Protein AF-A0A1F4EKA4-F1 (afdb_monomer_lite)

Foldseek 3Di:
DDDDPPPPPDPPDDPLLVVLLVVCVVVLVPPPQPPPFDPPQDDHPLLSVLVSCVSSVHPDQDDPPSRNVPPDD

pLDDT: mean 86.36, std 17.76, range [35.5, 98.31]

Sequence (73 aa):
MSAADRRGSRPRGTGEEALRLKRVLESAEAYPFCHRYAYWPGPNSNTFAAWVLRKAGIRHALARRAIGRGYPC

Secondary structure (DSSP, 8-state):
------------S-HHHHHHHHHHHTTGGG-TTTT---SSSSSSHHHHHHHHHHHTT---PPPTT-TTTTS--

Structure (mmCIF, N/CA/C/O backbone):
data_AF-A0A1F4EKA4-F1
#
_entry.id   AF-A0A1F4EKA4-F1
#
loop_
_atom_site.group_PDB
_atom_site.id
_atom_site.type_symbol
_atom_site.label_atom_id
_atom_site.label_alt_id
_atom_site.label_comp_id
_atom_site.label_asym_id
_atom_site.label_entity_id
_atom_site.label_seq_id
_atom_site.pdbx_PDB_ins_code
_atom_site.Cartn_x
_atom_site.Cartn_y
_atom_site.Cartn_z
_atom_site.occupancy
_atom_site.B_iso_or_equiv
_atom_site.auth_seq_id
_atom_site.auth_comp_id
_atom_site.auth_asym_id
_atom_site.auth_atom_id
_atom_site.pdbx_PDB_model_num
ATOM 1 N N . MET A 1 1 ? -20.858 41.191 6.102 1.00 35.50 1 MET A N 1
ATOM 2 C CA . MET A 1 1 ? -19.739 41.182 5.135 1.00 35.50 1 MET A CA 1
ATOM 3 C C . MET A 1 1 ? -18.847 39.971 5.389 1.00 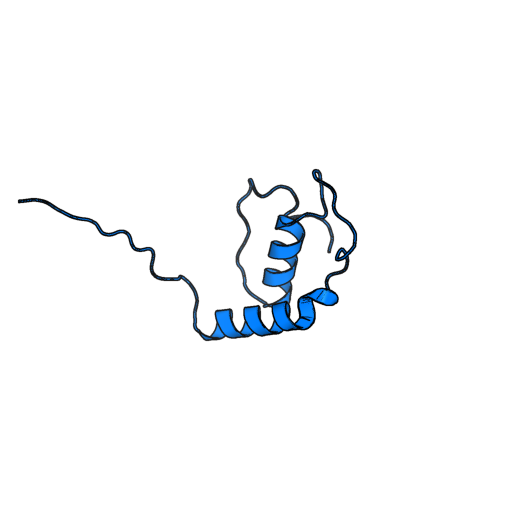35.50 1 MET A C 1
ATOM 5 O O . MET A 1 1 ? -18.380 39.832 6.506 1.00 35.50 1 MET A O 1
ATOM 9 N N . SER A 1 2 ? -18.671 39.143 4.346 1.00 39.44 2 SER A N 1
ATOM 10 C CA . SER A 1 2 ? -17.560 38.211 4.034 1.00 39.44 2 SER A CA 1
ATOM 11 C C . SER A 1 2 ? -17.151 37.166 5.093 1.00 39.44 2 SER A C 1
ATOM 13 O O . SER A 1 2 ? -16.565 37.498 6.113 1.00 39.44 2 SER A O 1
ATOM 15 N N . ALA A 1 3 ? -17.563 35.897 4.984 1.00 47.91 3 ALA A N 1
ATOM 16 C CA . ALA A 1 3 ? -17.063 34.843 4.079 1.00 47.91 3 ALA A CA 1
ATOM 17 C C . ALA A 1 3 ? -15.637 34.358 4.415 1.00 47.91 3 ALA A C 1
ATOM 19 O O . ALA A 1 3 ? -14.646 34.836 3.876 1.00 47.91 3 ALA A O 1
ATOM 20 N N . ALA A 1 4 ? -15.559 33.329 5.263 1.00 42.50 4 ALA A N 1
ATOM 21 C CA . ALA A 1 4 ? -14.418 32.421 5.324 1.00 42.50 4 ALA A CA 1
ATOM 22 C C . ALA A 1 4 ? -14.949 30.988 5.220 1.00 42.50 4 ALA A C 1
ATOM 24 O O . ALA A 1 4 ? -15.226 30.315 6.213 1.00 42.50 4 ALA A O 1
ATOM 25 N N . ASP A 1 5 ? -15.137 30.567 3.974 1.00 49.03 5 ASP A N 1
ATOM 26 C CA . ASP A 1 5 ? -15.343 29.189 3.550 1.00 49.03 5 ASP A CA 1
ATOM 27 C C . ASP A 1 5 ? -14.134 28.341 3.980 1.00 49.03 5 ASP A C 1
ATOM 29 O O . ASP A 1 5 ? -13.151 28.174 3.254 1.00 49.03 5 ASP A O 1
ATOM 33 N N . ARG A 1 6 ? -14.173 27.837 5.217 1.00 48.50 6 ARG A N 1
ATOM 34 C CA . ARG A 1 6 ? -13.247 26.804 5.677 1.00 48.50 6 ARG A CA 1
ATOM 35 C C . ARG A 1 6 ? -13.681 25.488 5.041 1.00 48.50 6 ARG A C 1
ATOM 37 O O . ARG A 1 6 ? -14.358 24.683 5.676 1.00 48.50 6 ARG A O 1
ATOM 44 N N . ARG A 1 7 ? -13.236 25.232 3.809 1.00 48.25 7 ARG A N 1
ATOM 45 C CA . ARG A 1 7 ? -13.209 23.881 3.224 1.00 48.25 7 ARG A CA 1
ATOM 46 C C . ARG A 1 7 ? -12.197 23.001 3.965 1.00 48.25 7 ARG A C 1
ATOM 48 O O . ARG A 1 7 ? -11.208 22.544 3.401 1.00 48.25 7 ARG A O 1
ATOM 55 N N . GLY A 1 8 ? -12.445 22.744 5.245 1.00 44.25 8 GLY A N 1
ATOM 56 C CA . GLY A 1 8 ? -11.909 21.573 5.915 1.00 44.25 8 GLY A CA 1
ATOM 57 C C . GLY A 1 8 ? -12.652 20.376 5.345 1.00 44.25 8 GLY A C 1
ATOM 58 O O . GLY A 1 8 ? -13.793 20.123 5.721 1.00 44.25 8 GLY A O 1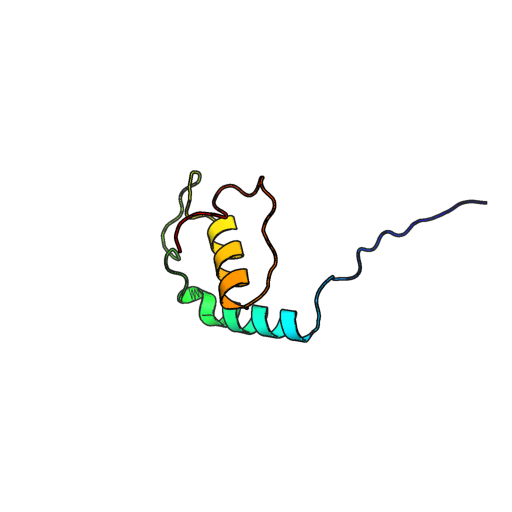
ATOM 59 N N . SER A 1 9 ? -12.046 19.677 4.383 1.00 53.28 9 SER A N 1
ATOM 60 C CA . SER A 1 9 ? -12.573 18.400 3.905 1.00 53.28 9 SER A CA 1
ATOM 61 C C . SER A 1 9 ? -12.673 17.465 5.106 1.00 53.28 9 SER A C 1
ATOM 63 O O . SER A 1 9 ? -11.663 16.930 5.558 1.00 53.28 9 SER A O 1
ATOM 65 N N . ARG A 1 10 ? -13.885 17.280 5.640 1.00 54.47 10 ARG A N 1
ATOM 66 C CA . ARG A 1 10 ? -14.169 16.276 6.668 1.00 54.47 10 ARG A CA 1
ATOM 67 C C . ARG A 1 10 ? -13.583 14.942 6.181 1.00 54.47 10 ARG A C 1
ATOM 69 O O . ARG A 1 10 ? -13.778 14.632 4.999 1.00 54.47 10 ARG A O 1
ATOM 76 N N . PRO A 1 11 ? -12.845 14.182 7.012 1.00 56.16 11 PRO A N 1
ATOM 77 C CA . PRO A 1 11 ? -12.283 12.911 6.578 1.00 56.16 11 PRO A CA 1
ATOM 78 C C . PRO A 1 11 ? -13.413 12.050 6.012 1.00 56.16 11 PRO A C 1
ATOM 80 O O . PRO A 1 11 ? -14.388 11.740 6.698 1.00 56.16 11 PRO A O 1
ATOM 83 N N . ARG A 1 12 ? -13.327 11.749 4.714 1.00 64.75 12 ARG A N 1
ATOM 84 C CA . ARG A 1 12 ? -14.256 10.846 4.038 1.00 64.75 12 ARG A CA 1
ATOM 85 C C . ARG A 1 12 ? -13.777 9.431 4.318 1.00 64.75 12 ARG A C 1
ATOM 87 O O . ARG A 1 12 ? -12.982 8.887 3.563 1.00 64.75 12 ARG A O 1
ATOM 94 N N . GLY A 1 13 ? -14.209 8.911 5.457 1.00 61.94 13 GLY A N 1
ATOM 95 C CA . GLY A 1 13 ? -13.968 7.547 5.893 1.00 61.94 13 GLY A CA 1
ATOM 96 C C . GLY A 1 13 ? -14.781 7.265 7.148 1.00 61.94 13 GLY A C 1
ATOM 97 O O . GLY A 1 13 ? -14.876 8.113 8.038 1.00 61.94 13 GLY A O 1
ATOM 98 N N . THR A 1 14 ? -15.403 6.097 7.210 1.00 77.75 14 THR A N 1
ATOM 99 C CA . THR A 1 14 ? -15.993 5.608 8.461 1.00 77.75 14 THR A CA 1
ATOM 100 C C . THR A 1 14 ? -14.878 5.162 9.411 1.00 77.75 14 THR A C 1
ATOM 102 O O . THR A 1 14 ? -13.786 4.790 8.974 1.00 77.75 14 THR A O 1
ATOM 105 N N . GLY A 1 15 ? -15.138 5.155 10.723 1.00 88.44 15 GLY A N 1
ATOM 106 C CA . GLY A 1 15 ? -14.192 4.569 11.684 1.00 88.44 15 GLY A CA 1
ATOM 107 C C . GLY A 1 15 ? -13.866 3.104 11.356 1.00 88.44 15 GLY A C 1
ATOM 108 O O . GLY A 1 15 ? -12.744 2.651 11.554 1.00 88.44 15 GLY A O 1
ATOM 109 N N . GLU A 1 16 ? -14.816 2.384 10.760 1.00 92.69 16 GLU A N 1
ATOM 110 C CA . GLU A 1 16 ? -14.644 1.000 10.323 1.00 92.69 16 GLU A CA 1
ATOM 111 C C . GLU A 1 16 ? -13.633 0.851 9.172 1.00 92.69 16 GLU A C 1
ATOM 113 O O . GLU A 1 16 ? -12.773 -0.031 9.212 1.00 92.69 16 GLU A O 1
ATOM 118 N N . GLU A 1 17 ? -13.682 1.730 8.166 1.00 94.19 17 GLU A N 1
ATOM 119 C CA . GLU A 1 17 ? -12.695 1.753 7.077 1.00 94.19 17 GLU A CA 1
ATOM 120 C C . GLU A 1 17 ? -11.287 2.039 7.601 1.00 94.19 17 GLU A C 1
ATOM 122 O O . GLU A 1 17 ? -10.334 1.374 7.193 1.00 94.19 17 GLU A O 1
ATOM 127 N N . ALA A 1 18 ? -11.159 2.968 8.551 1.00 93.62 18 ALA A N 1
ATOM 128 C CA . ALA A 1 18 ? -9.882 3.256 9.197 1.00 93.62 18 ALA A CA 1
ATOM 129 C C . ALA A 1 18 ? -9.327 2.027 9.940 1.00 93.62 18 ALA A C 1
ATOM 131 O O . ALA A 1 18 ? -8.141 1.717 9.824 1.00 93.62 18 ALA A O 1
ATOM 132 N N . LEU 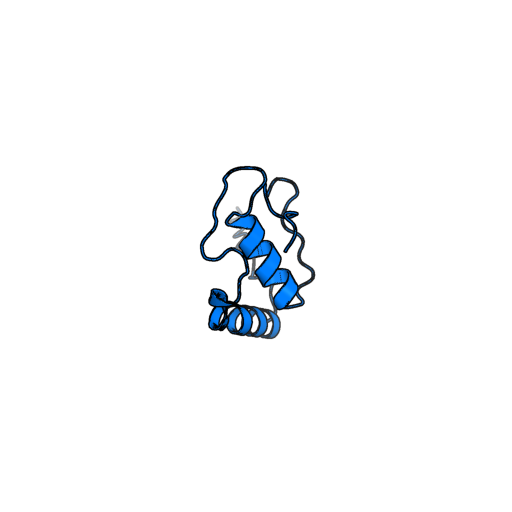A 1 19 ? -10.181 1.272 10.642 1.00 96.06 19 LEU A N 1
ATOM 133 C CA . LEU A 1 19 ? -9.781 0.029 11.309 1.00 96.06 19 LEU A CA 1
ATOM 134 C C . LEU A 1 19 ? -9.362 -1.066 10.316 1.00 96.06 19 LEU A C 1
ATOM 136 O O . LEU A 1 19 ? -8.420 -1.808 10.595 1.00 96.06 19 LEU A O 1
ATOM 140 N N . ARG A 1 20 ? -10.018 -1.172 9.151 1.00 96.88 20 ARG A N 1
ATOM 141 C CA . ARG A 1 20 ? -9.598 -2.099 8.083 1.00 96.88 20 ARG A CA 1
ATOM 142 C C . ARG A 1 20 ? -8.233 -1.728 7.513 1.00 96.88 20 ARG A C 1
ATOM 144 O O . ARG A 1 20 ? -7.392 -2.608 7.362 1.00 96.88 20 ARG A O 1
ATOM 151 N N . LEU A 1 21 ? -7.998 -0.442 7.246 1.00 96.94 21 LEU A N 1
ATOM 152 C CA . LEU A 1 21 ? -6.692 0.051 6.801 1.00 96.94 21 LEU A CA 1
ATOM 153 C C . LEU A 1 21 ? -5.604 -0.267 7.827 1.00 96.94 21 LEU A C 1
ATOM 155 O O . LEU A 1 21 ? -4.571 -0.815 7.453 1.00 96.94 21 LEU A O 1
ATOM 159 N N . LYS A 1 22 ? -5.860 0.005 9.113 1.00 97.50 22 LYS A N 1
ATOM 160 C CA . LYS A 1 22 ? -4.930 -0.305 10.207 1.00 97.50 22 LYS A CA 1
ATOM 161 C C . LYS A 1 22 ? -4.516 -1.779 10.197 1.00 97.50 22 LYS A C 1
ATOM 163 O O . LYS A 1 22 ? -3.323 -2.050 10.167 1.00 97.50 22 LYS A O 1
ATOM 168 N N . ARG A 1 23 ? -5.476 -2.711 10.116 1.00 98.00 23 ARG A N 1
ATOM 169 C CA . ARG A 1 23 ? -5.187 -4.158 10.072 1.00 98.00 23 ARG A CA 1
ATOM 170 C C . ARG A 1 23 ? -4.313 -4.569 8.888 1.00 98.00 23 ARG A C 1
ATOM 172 O O . ARG A 1 23 ? -3.440 -5.410 9.038 1.00 98.00 23 ARG A O 1
ATOM 179 N N . VAL A 1 24 ? -4.535 -3.989 7.707 1.00 97.94 24 VAL A N 1
ATOM 180 C CA . VAL A 1 24 ? -3.698 -4.286 6.532 1.00 97.94 24 VAL A CA 1
ATOM 181 C C . VAL A 1 24 ? -2.282 -3.739 6.712 1.00 97.94 24 VAL A C 1
ATOM 183 O O . VAL A 1 24 ? -1.319 -4.411 6.356 1.00 97.94 24 VAL A O 1
ATOM 186 N N . LEU A 1 25 ? -2.150 -2.533 7.270 1.00 97.75 25 LEU A N 1
ATOM 187 C CA . LEU A 1 25 ? -0.854 -1.895 7.506 1.00 97.75 25 LEU A CA 1
ATOM 188 C C . LEU A 1 25 ? -0.032 -2.610 8.587 1.00 97.75 25 LEU A C 1
ATOM 190 O O . LEU A 1 25 ? 1.186 -2.683 8.460 1.00 97.75 25 LEU A O 1
ATOM 194 N N . GLU A 1 26 ? -0.681 -3.188 9.598 1.00 98.31 26 GLU A N 1
ATOM 195 C CA . GLU A 1 26 ? -0.035 -4.051 10.602 1.00 98.31 26 GLU A CA 1
ATOM 196 C C . GLU A 1 26 ? 0.598 -5.311 9.984 1.00 98.31 26 GLU A C 1
ATOM 198 O O . GLU A 1 26 ? 1.499 -5.893 10.575 1.00 98.31 26 GLU A O 1
ATOM 203 N N . SER A 1 27 ? 0.182 -5.707 8.776 1.00 96.88 27 SER A N 1
ATOM 204 C CA . SER A 1 27 ? 0.761 -6.816 8.004 1.00 96.88 27 SER A CA 1
ATOM 205 C C . SER A 1 27 ? 1.358 -6.341 6.673 1.00 96.88 27 SER A C 1
ATOM 207 O O . SER A 1 27 ? 1.319 -7.060 5.671 1.00 96.88 27 SER A O 1
ATOM 209 N N . ALA A 1 28 ? 1.900 -5.117 6.630 1.00 96.25 28 ALA A N 1
ATOM 210 C CA . ALA A 1 28 ? 2.453 -4.529 5.407 1.00 96.25 28 ALA A CA 1
ATOM 211 C C . ALA A 1 28 ? 3.622 -5.335 4.808 1.00 96.25 28 ALA A C 1
ATOM 213 O O . ALA A 1 28 ? 3.847 -5.279 3.601 1.00 96.25 28 ALA A O 1
ATOM 214 N N . GLU A 1 29 ? 4.331 -6.119 5.620 1.00 96.12 29 GLU A N 1
ATOM 215 C CA . GLU A 1 29 ? 5.387 -7.044 5.184 1.00 96.12 29 GLU A CA 1
ATOM 216 C C . GLU A 1 29 ? 4.895 -8.133 4.217 1.00 96.12 29 GLU A C 1
ATOM 218 O O . GLU A 1 29 ? 5.666 -8.613 3.390 1.00 96.12 29 GLU A O 1
ATOM 223 N N . ALA A 1 30 ? 3.597 -8.456 4.233 1.00 96.19 30 ALA A N 1
ATOM 224 C CA . ALA A 1 30 ? 2.978 -9.378 3.281 1.00 96.19 30 ALA A CA 1
ATOM 225 C C . ALA A 1 30 ? 2.811 -8.778 1.868 1.00 96.19 30 ALA A C 1
ATOM 227 O O . ALA A 1 30 ? 2.277 -9.433 0.967 1.00 96.19 30 ALA A O 1
ATOM 228 N N . TYR A 1 31 ? 3.220 -7.523 1.655 1.00 97.50 31 TYR A N 1
ATOM 229 C CA . TYR A 1 31 ? 3.199 -6.890 0.344 1.00 97.50 31 TYR A CA 1
ATOM 230 C C . TYR A 1 31 ? 4.208 -7.565 -0.614 1.00 97.50 31 TYR A C 1
ATOM 232 O O . TYR A 1 31 ? 5.410 -7.534 -0.349 1.00 97.50 31 TYR A O 1
ATOM 240 N N . PRO A 1 32 ? 3.779 -8.099 -1.781 1.00 96.75 32 PRO A N 1
ATOM 241 C CA . PRO A 1 32 ? 4.633 -8.913 -2.669 1.00 96.75 32 PRO A CA 1
ATOM 242 C C . PRO A 1 32 ? 5.867 -8.213 -3.264 1.00 96.75 32 PRO A C 1
ATOM 244 O O . PRO A 1 32 ? 6.743 -8.856 -3.854 1.00 96.75 32 PRO A O 1
ATOM 247 N N . PHE A 1 33 ? 5.918 -6.883 -3.167 1.00 96.44 33 PHE A N 1
ATOM 248 C CA . PHE A 1 33 ? 6.990 -6.053 -3.713 1.00 96.44 33 PHE A CA 1
ATOM 249 C C . PHE A 1 33 ? 7.711 -5.245 -2.627 1.00 96.44 33 PHE A C 1
ATOM 251 O O . PHE A 1 33 ? 8.282 -4.203 -2.923 1.00 96.44 33 PHE A O 1
ATOM 258 N N . CYS A 1 34 ? 7.717 -5.720 -1.378 1.00 94.94 34 CYS A N 1
ATOM 259 C CA . CYS A 1 34 ? 8.401 -5.077 -0.249 1.00 94.94 34 CYS A CA 1
ATOM 260 C C . CYS A 1 34 ? 9.893 -4.771 -0.503 1.00 94.94 34 CYS A C 1
ATOM 262 O O . CYS A 1 34 ? 10.413 -3.793 0.026 1.00 94.94 34 CYS A O 1
ATOM 264 N N . HIS A 1 35 ? 10.560 -5.548 -1.363 1.00 95.31 35 HIS A N 1
ATOM 265 C CA . HIS A 1 35 ? 11.974 -5.372 -1.727 1.00 95.31 35 HIS A CA 1
ATOM 266 C C . HIS A 1 35 ? 12.197 -4.974 -3.193 1.00 95.31 35 HIS A C 1
ATOM 268 O O . HIS A 1 35 ? 13.310 -5.077 -3.704 1.00 95.31 35 HIS A O 1
ATOM 274 N N . ARG A 1 36 ? 11.146 -4.561 -3.912 1.00 95.81 36 ARG A N 1
ATOM 275 C CA . ARG A 1 36 ? 11.238 -4.167 -5.323 1.00 95.81 36 ARG A CA 1
ATOM 276 C C . ARG A 1 36 ? 10.581 -2.816 -5.533 1.00 95.81 36 ARG A C 1
ATOM 278 O O . ARG A 1 36 ? 9.406 -2.639 -5.234 1.00 95.81 36 ARG A O 1
ATOM 285 N N . TYR A 1 37 ? 11.338 -1.888 -6.104 1.00 95.81 37 TYR A N 1
ATOM 286 C CA . TYR A 1 37 ? 10.844 -0.571 -6.468 1.00 95.81 37 TYR A CA 1
ATOM 287 C C . TYR A 1 37 ? 11.293 -0.217 -7.883 1.00 95.81 37 TYR A C 1
ATOM 289 O O . TYR A 1 37 ? 12.479 -0.284 -8.195 1.00 95.81 37 TYR A O 1
ATOM 297 N N . ALA A 1 38 ? 10.351 0.187 -8.729 1.00 95.56 38 ALA A N 1
ATOM 298 C CA . ALA A 1 38 ? 10.624 0.719 -10.054 1.00 95.56 38 ALA A CA 1
ATOM 299 C C . ALA A 1 38 ? 9.749 1.945 -10.314 1.00 95.56 38 ALA A C 1
ATOM 301 O O . ALA A 1 38 ? 8.548 1.950 -10.044 1.00 95.56 38 ALA A O 1
ATOM 302 N N . TYR A 1 39 ? 10.361 2.999 -10.852 1.00 90.12 39 TYR A N 1
ATOM 303 C CA . TYR A 1 39 ? 9.696 4.284 -11.058 1.00 90.12 39 TYR A CA 1
ATOM 304 C C . TYR A 1 39 ? 8.514 4.179 -12.037 1.00 90.12 39 TYR A C 1
ATOM 306 O O . TYR A 1 39 ? 7.405 4.626 -11.731 1.00 90.12 39 TYR A O 1
ATOM 314 N N . TRP A 1 40 ? 8.733 3.532 -13.186 1.00 89.44 40 TRP A N 1
ATOM 315 C CA . TRP A 1 40 ? 7.726 3.287 -14.216 1.00 89.44 40 TRP A CA 1
ATOM 316 C C . TRP A 1 40 ? 7.991 1.933 -14.903 1.00 89.44 40 TRP A C 1
ATOM 318 O O . TRP A 1 40 ? 9.149 1.652 -15.207 1.00 89.44 40 TRP A O 1
ATOM 328 N N . PRO A 1 41 ? 6.968 1.091 -15.152 1.00 86.31 41 PRO A N 1
ATOM 329 C CA . PRO A 1 41 ? 5.555 1.284 -14.806 1.00 86.31 41 PRO A CA 1
ATOM 330 C C . PRO A 1 41 ? 5.209 0.969 -13.334 1.00 86.31 41 PRO A C 1
ATOM 332 O O . PRO A 1 41 ? 4.066 1.174 -12.931 1.00 86.31 41 PRO A O 1
ATOM 335 N N . GLY A 1 42 ? 6.160 0.481 -12.534 1.00 93.19 42 GLY A N 1
ATOM 336 C CA . GLY A 1 42 ? 5.974 -0.007 -11.160 1.00 93.19 42 GLY A CA 1
ATOM 337 C C . GLY A 1 42 ? 6.758 -1.311 -10.938 1.00 93.19 42 GLY A C 1
ATOM 338 O O . GLY A 1 42 ? 7.409 -1.770 -11.879 1.00 93.19 42 GLY A O 1
ATOM 339 N N . PRO A 1 43 ? 6.713 -1.919 -9.738 1.00 96.50 43 PRO A N 1
ATOM 340 C CA . PRO A 1 43 ? 5.906 -1.535 -8.577 1.00 96.50 43 PRO A CA 1
ATOM 341 C C . PRO A 1 43 ? 6.477 -0.303 -7.852 1.00 96.50 43 PRO A C 1
ATOM 343 O O . PRO A 1 43 ? 7.689 -0.150 -7.739 1.00 96.50 43 PRO A O 1
ATOM 346 N N . ASN A 1 44 ? 5.609 0.585 -7.358 1.00 96.31 44 ASN A N 1
ATOM 347 C CA . ASN A 1 44 ? 5.998 1.793 -6.612 1.00 96.31 44 ASN A CA 1
ATOM 348 C C . ASN A 1 44 ? 5.014 2.102 -5.462 1.00 96.31 44 ASN A C 1
ATOM 350 O O . ASN A 1 44 ? 4.162 1.279 -5.119 1.00 96.31 44 ASN A O 1
ATOM 354 N N . SER A 1 45 ? 5.097 3.298 -4.870 1.00 96.00 45 SER A N 1
ATOM 355 C CA . SER A 1 45 ? 4.216 3.717 -3.767 1.00 96.00 45 SER A CA 1
ATOM 356 C C . SER A 1 45 ? 2.719 3.704 -4.120 1.00 96.00 45 SER A C 1
ATOM 358 O O . SER A 1 45 ? 1.895 3.375 -3.268 1.00 96.00 45 SER A O 1
ATOM 360 N N . ASN A 1 46 ? 2.341 3.971 -5.376 1.00 96.25 46 ASN A N 1
ATOM 361 C CA . ASN A 1 46 ? 0.947 3.868 -5.824 1.00 96.25 46 ASN A CA 1
ATOM 362 C C . ASN A 1 46 ? 0.497 2.411 -5.978 1.00 96.25 46 ASN A C 1
ATOM 364 O O . ASN A 1 46 ? -0.680 2.115 -5.771 1.00 96.25 46 ASN A O 1
ATOM 368 N N . THR A 1 47 ? 1.406 1.497 -6.330 1.00 97.00 47 THR A N 1
ATOM 369 C CA . THR A 1 47 ? 1.120 0.054 -6.323 1.00 97.00 47 THR A CA 1
ATOM 370 C C . THR A 1 47 ? 0.821 -0.420 -4.904 1.00 97.00 47 THR A C 1
ATOM 372 O O . THR A 1 47 ? -0.185 -1.097 -4.692 1.00 97.00 47 THR A O 1
ATOM 375 N N . PHE A 1 48 ? 1.624 0.014 -3.928 1.00 97.12 48 PHE A N 1
ATOM 376 C CA . PHE A 1 48 ? 1.399 -0.285 -2.515 1.00 97.12 48 PHE A CA 1
ATOM 377 C C . PHE A 1 48 ? 0.063 0.282 -2.020 1.00 97.12 48 PHE A C 1
ATOM 379 O O . PHE A 1 48 ? -0.760 -0.460 -1.489 1.00 97.12 48 PHE A O 1
ATOM 386 N N . ALA A 1 49 ? -0.217 1.564 -2.272 1.00 96.94 49 ALA A N 1
ATOM 387 C CA . ALA A 1 49 ? -1.489 2.176 -1.887 1.00 96.94 49 ALA A CA 1
ATOM 388 C C . ALA A 1 49 ? -2.699 1.447 -2.506 1.00 96.94 49 ALA A C 1
ATOM 390 O O . ALA A 1 49 ? -3.695 1.198 -1.825 1.00 96.94 49 ALA A O 1
ATOM 391 N N . ALA A 1 50 ? -2.610 1.047 -3.780 1.00 96.38 50 ALA A N 1
ATOM 392 C CA . ALA A 1 50 ? -3.662 0.281 -4.442 1.00 96.38 50 ALA A CA 1
ATOM 393 C C . ALA A 1 50 ? -3.833 -1.128 -3.840 1.00 96.38 50 ALA A C 1
ATOM 395 O O . ALA A 1 50 ? -4.963 -1.599 -3.696 1.00 96.38 50 ALA A O 1
ATOM 396 N N . TRP A 1 51 ? -2.734 -1.790 -3.464 1.00 96.88 51 TRP A N 1
ATOM 397 C CA . TRP A 1 51 ? -2.757 -3.082 -2.775 1.00 96.88 51 TRP A CA 1
ATOM 398 C C . TRP A 1 51 ? -3.415 -2.976 -1.394 1.00 96.88 51 TRP A C 1
ATOM 400 O O . TRP A 1 51 ? -4.296 -3.780 -1.088 1.00 96.88 51 TRP A O 1
ATOM 410 N N . VAL A 1 52 ? -3.081 -1.942 -0.609 1.00 97.62 52 VAL A N 1
ATOM 411 C CA . VAL A 1 52 ? -3.689 -1.695 0.710 1.00 97.62 52 VAL A CA 1
ATOM 412 C C . VAL A 1 52 ? -5.202 -1.505 0.589 1.00 97.62 52 VAL A C 1
ATOM 414 O O . VAL A 1 52 ? -5.960 -2.152 1.309 1.00 97.62 52 VAL A O 1
ATOM 417 N N . LEU A 1 53 ? -5.661 -0.673 -0.355 1.00 96.81 53 LEU A N 1
ATOM 418 C CA . LEU A 1 53 ? -7.093 -0.430 -0.577 1.00 96.81 53 LEU A CA 1
ATOM 419 C C . LEU A 1 53 ? -7.844 -1.711 -0.969 1.00 96.81 53 LEU A C 1
ATOM 421 O O . LEU A 1 53 ? -8.922 -1.975 -0.432 1.00 96.81 53 LEU A O 1
ATOM 425 N N . ARG A 1 54 ? -7.256 -2.535 -1.850 1.00 95.81 54 ARG A N 1
ATOM 426 C CA . ARG A 1 54 ? -7.818 -3.839 -2.238 1.00 95.81 54 ARG A CA 1
ATOM 427 C C . ARG A 1 54 ? -7.913 -4.796 -1.052 1.00 95.81 54 ARG A C 1
ATOM 429 O O . ARG A 1 54 ? -8.978 -5.362 -0.826 1.00 95.81 54 ARG A O 1
ATOM 436 N N . LYS A 1 55 ? -6.835 -4.954 -0.277 1.00 97.19 55 LYS A N 1
ATOM 437 C CA . LYS A 1 55 ? -6.807 -5.833 0.906 1.00 97.19 55 LYS A CA 1
ATOM 438 C C . LYS A 1 55 ? -7.768 -5.372 2.001 1.00 97.19 55 LYS A C 1
ATOM 440 O O . LYS A 1 55 ? -8.374 -6.207 2.661 1.00 97.19 55 LYS A O 1
ATOM 445 N N . ALA A 1 56 ? -7.958 -4.063 2.152 1.00 96.81 56 ALA A N 1
ATOM 446 C CA . ALA A 1 56 ? -8.906 -3.484 3.101 1.00 96.81 56 ALA A CA 1
ATOM 447 C C . ALA A 1 56 ? -10.370 -3.538 2.619 1.00 96.81 56 ALA A C 1
ATOM 449 O O . ALA A 1 56 ? -11.259 -3.092 3.345 1.00 96.81 56 ALA A O 1
ATOM 450 N N . GLY A 1 57 ? -10.642 -4.037 1.404 1.00 96.19 57 GLY A N 1
ATOM 451 C CA . GLY A 1 57 ? -11.991 -4.097 0.832 1.00 96.19 57 GLY A CA 1
ATOM 452 C C . GLY A 1 57 ? -12.609 -2.723 0.545 1.00 96.19 57 GLY A C 1
ATOM 453 O O . GLY A 1 57 ? -13.829 -2.600 0.457 1.00 96.19 57 GLY A O 1
ATOM 454 N N . ILE A 1 58 ? -11.792 -1.674 0.422 1.00 95.19 58 ILE A N 1
ATOM 455 C CA . ILE A 1 58 ? -12.264 -0.302 0.217 1.00 95.19 58 ILE A CA 1
ATOM 456 C C . ILE A 1 58 ? -12.347 -0.032 -1.283 1.00 95.19 58 ILE A C 1
ATOM 458 O O . ILE A 1 58 ? -11.338 -0.016 -1.990 1.00 95.19 58 ILE A O 1
ATOM 462 N N . ARG A 1 59 ? -13.561 0.230 -1.784 1.00 91.31 59 ARG A N 1
ATOM 463 C CA . ARG A 1 59 ? -13.814 0.566 -3.196 1.00 91.31 59 ARG A CA 1
ATOM 464 C C . ARG A 1 59 ? -13.454 2.022 -3.505 1.00 91.31 59 ARG A C 1
ATOM 466 O O . ARG A 1 59 ? -14.295 2.809 -3.927 1.00 91.31 59 ARG A O 1
ATOM 473 N N . HIS A 1 60 ? -12.186 2.372 -3.313 1.00 91.12 60 HIS A N 1
ATOM 474 C CA . HIS A 1 60 ? -11.623 3.661 -3.695 1.00 91.12 60 HIS A CA 1
ATOM 475 C C . HIS A 1 60 ? -10.606 3.465 -4.820 1.00 91.12 60 HIS A C 1
ATOM 477 O O . HIS A 1 60 ? -9.605 2.770 -4.657 1.00 91.12 60 HIS A O 1
ATOM 483 N N . ALA A 1 61 ? -10.858 4.073 -5.977 1.00 88.88 61 ALA A N 1
ATOM 484 C CA . ALA A 1 61 ? -9.914 4.048 -7.085 1.00 88.88 61 ALA A CA 1
ATOM 485 C C . ALA A 1 61 ? -8.924 5.209 -6.953 1.00 88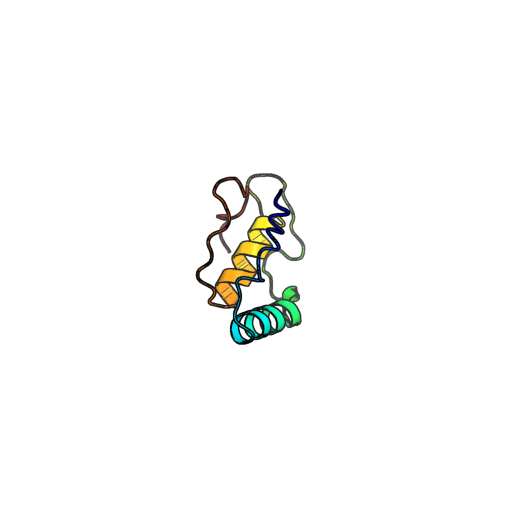.88 61 ALA A C 1
ATOM 487 O O . ALA A 1 61 ? -9.332 6.367 -6.862 1.00 88.88 61 ALA A O 1
ATOM 488 N N . LEU A 1 62 ? -7.622 4.911 -7.003 1.00 93.75 62 LEU A N 1
ATOM 489 C CA . LEU A 1 62 ? -6.606 5.955 -7.123 1.00 93.75 62 LEU A CA 1
ATOM 490 C C . LEU A 1 62 ? -6.813 6.749 -8.419 1.00 93.75 62 LEU A C 1
ATOM 492 O O . LEU A 1 62 ? -7.228 6.202 -9.446 1.00 93.75 62 LEU A O 1
ATOM 496 N N . ALA A 1 63 ? -6.474 8.039 -8.380 1.00 94.69 63 ALA A N 1
ATOM 497 C CA . ALA A 1 63 ? -6.609 8.930 -9.525 1.00 94.69 63 ALA A CA 1
ATOM 498 C C . ALA A 1 63 ? -5.917 8.363 -10.776 1.00 94.69 63 ALA A C 1
ATOM 500 O O . ALA A 1 63 ? -4.867 7.727 -10.699 1.00 94.69 63 ALA A O 1
ATOM 501 N N . ARG A 1 64 ? -6.441 8.675 -11.968 1.00 91.44 64 ARG A N 1
ATOM 502 C CA . ARG A 1 64 ? -5.873 8.202 -13.246 1.00 91.44 64 ARG A CA 1
ATOM 503 C C . ARG A 1 64 ? -4.400 8.598 -13.460 1.00 91.44 64 ARG A C 1
ATOM 505 O O . ARG A 1 64 ? -3.701 7.940 -14.225 1.00 91.44 64 ARG A O 1
ATOM 512 N N . ARG A 1 65 ? -3.925 9.645 -12.780 1.00 93.94 65 ARG A N 1
ATOM 513 C CA . ARG A 1 65 ? -2.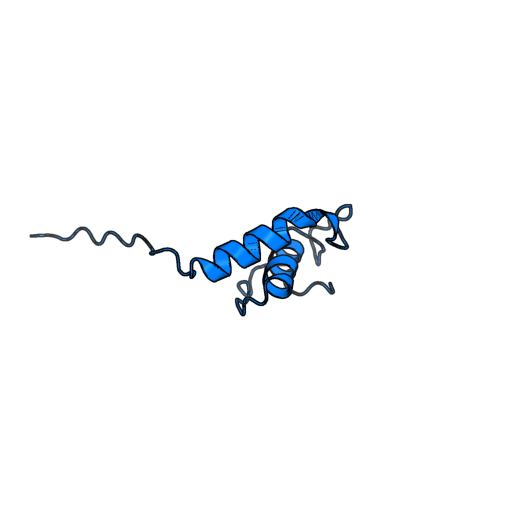529 10.116 -12.825 1.00 93.94 65 ARG A CA 1
ATOM 514 C C . ARG A 1 65 ? -1.600 9.389 -11.845 1.00 93.94 65 ARG A C 1
ATOM 516 O O . ARG A 1 65 ? -0.398 9.598 -11.906 1.00 93.94 65 ARG A O 1
ATOM 523 N N . ALA A 1 66 ? -2.126 8.533 -10.966 1.00 94.00 66 ALA A N 1
ATOM 524 C CA . ALA A 1 66 ? -1.312 7.689 -10.098 1.00 94.00 66 ALA A CA 1
ATOM 525 C C . ALA A 1 66 ? -0.642 6.593 -10.944 1.00 94.00 66 ALA A C 1
ATOM 527 O O . ALA A 1 66 ? -1.236 5.548 -11.241 1.00 94.00 66 ALA A O 1
ATOM 528 N N . ILE A 1 67 ? 0.577 6.881 -11.402 1.00 93.50 67 ILE A N 1
ATOM 529 C CA . ILE A 1 67 ? 1.439 5.964 -12.156 1.00 93.50 67 ILE A CA 1
ATOM 530 C C . ILE A 1 67 ? 1.765 4.762 -11.266 1.00 93.50 67 ILE A C 1
ATOM 532 O O . ILE A 1 67 ? 2.195 4.944 -10.132 1.00 93.50 67 ILE A O 1
ATOM 536 N N . GLY A 1 68 ? 1.554 3.543 -11.765 1.00 93.12 68 GLY A N 1
ATOM 537 C CA . GLY A 1 68 ? 1.765 2.302 -11.004 1.00 93.12 68 GLY A CA 1
ATOM 538 C C . GLY A 1 68 ? 0.545 1.778 -10.239 1.00 93.12 68 GLY A C 1
ATOM 539 O O . GLY A 1 68 ? 0.588 0.657 -9.736 1.00 93.12 68 GLY A O 1
ATOM 540 N N . ARG A 1 69 ? -0.589 2.503 -10.215 1.00 92.81 69 ARG A N 1
ATOM 541 C CA . ARG A 1 69 ? -1.832 2.048 -9.540 1.00 92.81 69 ARG A CA 1
ATOM 542 C C . ARG A 1 69 ? -2.414 0.732 -10.085 1.00 92.81 69 ARG A C 1
ATOM 544 O O . ARG A 1 69 ? -3.202 0.081 -9.404 1.00 92.81 69 ARG A O 1
ATOM 551 N N . GLY A 1 70 ? -2.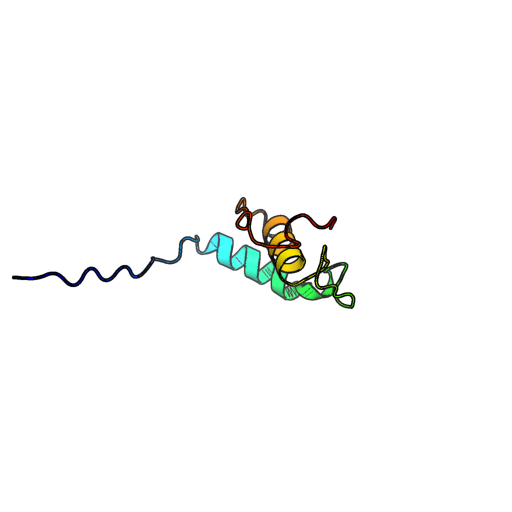087 0.405 -11.336 1.00 92.00 70 GLY A N 1
ATOM 552 C CA . GLY A 1 70 ? -2.568 -0.773 -12.063 1.00 92.00 70 GLY A CA 1
ATOM 553 C C . GLY A 1 70 ? -1.504 -1.850 -12.261 1.00 92.00 70 GLY A C 1
ATOM 554 O O . GLY A 1 70 ? -1.708 -2.739 -13.076 1.00 92.00 70 GLY A O 1
ATOM 555 N N . TYR A 1 71 ? -0.363 -1.749 -11.573 1.00 93.75 71 TYR A N 1
ATOM 556 C CA . TYR A 1 71 ? 0.656 -2.791 -11.629 1.00 93.75 71 TYR A CA 1
ATOM 557 C C . TYR A 1 71 ? 0.081 -4.107 -11.057 1.00 93.75 71 TYR A C 1
ATOM 559 O O . TYR A 1 71 ? -0.590 -4.041 -10.021 1.00 93.75 71 TYR A O 1
ATOM 567 N N . PRO A 1 72 ? 0.298 -5.272 -11.698 1.00 90.00 72 PRO A N 1
ATOM 568 C CA . PRO A 1 72 ? -0.248 -6.547 -11.226 1.00 90.00 72 PRO A CA 1
ATOM 569 C C . PRO A 1 72 ? 0.225 -6.874 -9.803 1.00 90.00 72 PRO A C 1
ATOM 571 O O . PRO A 1 72 ? 1.431 -6.923 -9.557 1.00 90.00 72 PRO A O 1
ATOM 574 N N . CYS A 1 73 ? -0.705 -7.072 -8.863 1.00 80.25 73 CYS A N 1
ATOM 575 C CA . CYS A 1 73 ? -0.418 -7.451 -7.476 1.00 80.25 73 CYS A CA 1
ATOM 576 C C . CYS A 1 73 ? -1.570 -8.225 -6.830 1.00 80.25 73 CYS A C 1
ATOM 578 O O . CYS A 1 73 ? -2.725 -7.997 -7.264 1.00 80.25 73 CYS A O 1
#

Radius of gyration: 15.8 Å; chains: 1; bounding box: 32×51×26 Å